Protein AF-A0A372JT50-F1 (afdb_monomer)

Radius of gyration: 22.11 Å; Cα contacts (8 Å, |Δi|>4): 8; chains: 1; bounding box: 42×20×65 Å

Foldseek 3Di:
DVVVVVVVVVVVVVVVVVVVVVVVVVVVVVVVVVVLVVLVVVQVVVCVVVVHNDDPPSVVVVVVVVVVVVVCVVDVDPPDDPPDPPD

Mean predicted aligned error: 13.5 Å

Solvent-accessible surface area (backbone atoms only — not comparable to full-atom values): 5232 Å² total; per-residue (Å²): 117,67,67,64,54,49,52,52,52,51,52,50,54,52,54,50,50,57,49,54,52,53,51,51,54,49,50,54,53,48,52,56,47,51,54,52,49,53,56,50,52,55,48,51,56,47,31,68,71,69,76,45,88,62,82,65,68,68,51,62,62,49,51,53,53,49,52,53,53,49,49,50,70,76,54,70,74,80,84,72,83,90,82,83,83,83,125

pLDDT: mean 70.64, std 9.65, range [36.12, 82.0]

Structure (mmCIF, N/CA/C/O backbone):
data_AF-A0A372JT50-F1
#
_entry.id   AF-A0A372JT50-F1
#
loop_
_atom_site.group_PDB
_atom_site.id
_atom_site.type_symbol
_atom_site.label_atom_id
_atom_site.label_alt_id
_atom_site.label_comp_id
_atom_site.label_asym_id
_atom_site.label_entity_id
_atom_site.label_seq_id
_atom_site.pdbx_PDB_ins_code
_atom_site.Cartn_x
_atom_site.Cartn_y
_atom_site.Cartn_z
_atom_site.occupancy
_atom_site.B_iso_or_equiv
_atom_site.auth_seq_id
_atom_site.auth_comp_id
_atom_site.auth_asym_id
_atom_site.auth_atom_id
_atom_site.pdbx_PDB_model_num
ATOM 1 N N . PRO A 1 1 ? 26.910 -12.158 -40.794 1.00 58.75 1 PRO A N 1
ATOM 2 C CA . PRO A 1 1 ? 26.988 -12.538 -39.357 1.00 58.75 1 PRO A CA 1
ATOM 3 C C . PRO A 1 1 ? 26.783 -11.387 -38.340 1.00 58.75 1 PRO A C 1
ATOM 5 O O . PRO A 1 1 ? 26.203 -11.631 -37.286 1.00 58.75 1 PRO A O 1
ATOM 8 N N . SER A 1 2 ? 27.185 -10.144 -38.637 1.00 65.56 2 SER A N 1
ATOM 9 C CA . SER A 1 2 ? 27.125 -8.995 -37.705 1.00 65.56 2 SER A CA 1
ATOM 10 C C . SER A 1 2 ? 25.707 -8.516 -37.336 1.00 65.56 2 SER A C 1
ATOM 12 O O . SER A 1 2 ? 25.446 -8.193 -36.179 1.00 65.56 2 SER A O 1
ATOM 14 N N . ARG A 1 3 ? 24.744 -8.543 -38.271 1.00 68.50 3 ARG A N 1
ATOM 15 C CA . ARG A 1 3 ? 23.342 -8.134 -38.014 1.00 68.50 3 ARG A CA 1
ATOM 16 C C . ARG A 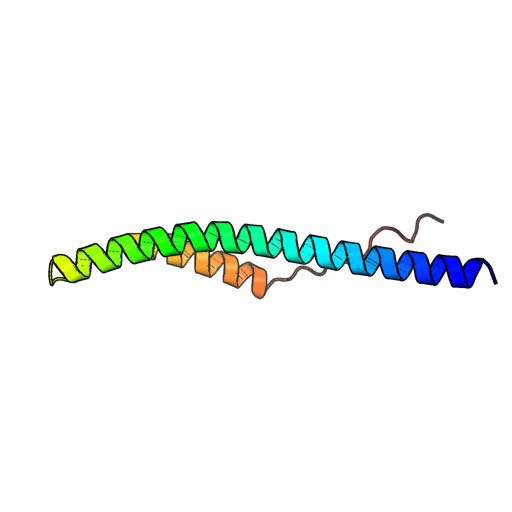1 3 ? 22.590 -9.058 -37.050 1.00 68.50 3 ARG A C 1
ATOM 18 O O . ARG A 1 3 ? 21.808 -8.583 -36.233 1.00 68.50 3 ARG A O 1
ATOM 25 N N . ALA A 1 4 ? 22.839 -10.366 -37.125 1.00 73.06 4 ALA A N 1
ATOM 26 C CA . ALA A 1 4 ? 22.198 -11.348 -36.249 1.00 73.06 4 ALA A CA 1
ATOM 27 C C . ALA A 1 4 ? 22.710 -11.244 -34.801 1.00 73.06 4 ALA A C 1
ATOM 29 O O . ALA A 1 4 ? 21.933 -11.390 -33.859 1.00 73.06 4 ALA A O 1
ATOM 30 N N . ALA A 1 5 ? 23.997 -10.929 -34.621 1.00 72.75 5 ALA A N 1
ATOM 31 C CA . ALA A 1 5 ? 24.570 -10.623 -33.313 1.00 72.75 5 ALA A CA 1
ATOM 32 C C . ALA A 1 5 ? 23.985 -9.322 -32.729 1.00 72.75 5 ALA A C 1
ATOM 34 O O . ALA A 1 5 ? 23.558 -9.312 -31.575 1.00 72.75 5 ALA A O 1
ATOM 35 N N . GLY A 1 6 ? 23.853 -8.268 -33.546 1.00 77.62 6 GLY A N 1
ATOM 36 C CA . GLY A 1 6 ? 23.217 -7.007 -33.142 1.00 77.62 6 GLY A CA 1
ATOM 37 C C . GLY A 1 6 ? 21.742 -7.156 -32.745 1.00 77.62 6 GLY A C 1
ATOM 38 O O . GLY A 1 6 ? 21.317 -6.606 -31.733 1.00 77.62 6 GLY A O 1
ATOM 39 N N . ALA A 1 7 ? 20.965 -7.963 -33.476 1.00 79.69 7 ALA A N 1
ATOM 40 C CA . ALA A 1 7 ? 19.559 -8.224 -33.153 1.00 79.69 7 ALA A CA 1
ATOM 41 C C . ALA A 1 7 ? 19.382 -8.987 -31.825 1.00 79.69 7 ALA A C 1
ATOM 43 O O . ALA A 1 7 ? 18.487 -8.673 -31.042 1.00 79.69 7 ALA A O 1
ATOM 44 N N . ARG A 1 8 ? 20.260 -9.959 -31.537 1.00 78.12 8 ARG A N 1
ATOM 45 C CA . ARG A 1 8 ? 20.256 -10.702 -30.264 1.00 78.12 8 ARG A CA 1
ATOM 46 C C . ARG A 1 8 ? 20.669 -9.817 -29.086 1.00 78.12 8 ARG A C 1
ATOM 48 O O . ARG A 1 8 ? 20.075 -9.930 -28.017 1.00 78.12 8 ARG A O 1
ATOM 55 N N . ALA A 1 9 ? 21.640 -8.926 -29.284 1.00 78.44 9 ALA A N 1
ATOM 56 C CA . ALA A 1 9 ? 22.037 -7.940 -28.280 1.00 78.44 9 ALA A CA 1
ATOM 57 C C . ALA A 1 9 ? 20.900 -6.946 -27.980 1.00 78.44 9 ALA A C 1
ATOM 59 O O . ALA A 1 9 ? 20.586 -6.707 -26.816 1.00 78.44 9 ALA A O 1
ATOM 60 N N . ALA A 1 10 ? 20.213 -6.449 -29.013 1.00 79.00 10 ALA A N 1
ATOM 61 C CA . ALA A 1 10 ? 19.054 -5.572 -28.857 1.00 79.00 10 ALA A CA 1
ATOM 62 C C . ALA A 1 10 ? 17.882 -6.264 -28.136 1.00 79.00 10 ALA A C 1
ATOM 64 O O . ALA A 1 10 ? 17.278 -5.673 -27.244 1.00 79.00 10 ALA A O 1
ATOM 65 N N . ALA A 1 11 ? 17.600 -7.532 -28.460 1.00 79.06 11 ALA A N 1
ATOM 66 C CA . ALA A 1 11 ? 16.561 -8.309 -27.783 1.00 79.06 11 ALA A CA 1
ATOM 67 C C . ALA A 1 11 ? 16.873 -8.521 -26.290 1.00 79.06 11 ALA A C 1
ATOM 69 O O . ALA A 1 11 ? 15.988 -8.366 -25.451 1.00 79.06 11 ALA A O 1
ATOM 70 N N . ARG A 1 12 ? 18.136 -8.813 -25.940 1.00 77.81 12 ARG A N 1
ATOM 71 C CA . ARG A 1 12 ? 18.574 -8.922 -24.537 1.00 77.81 12 ARG A CA 1
ATOM 72 C C . ARG A 1 12 ? 18.413 -7.594 -23.794 1.00 77.81 12 ARG A C 1
ATOM 74 O O . ARG A 1 12 ? 17.790 -7.572 -22.733 1.00 77.81 12 ARG A O 1
ATOM 81 N N . ALA A 1 13 ? 18.857 -6.490 -24.394 1.00 76.44 13 ALA A N 1
ATOM 82 C CA . ALA A 1 13 ? 18.704 -5.156 -23.815 1.00 76.44 13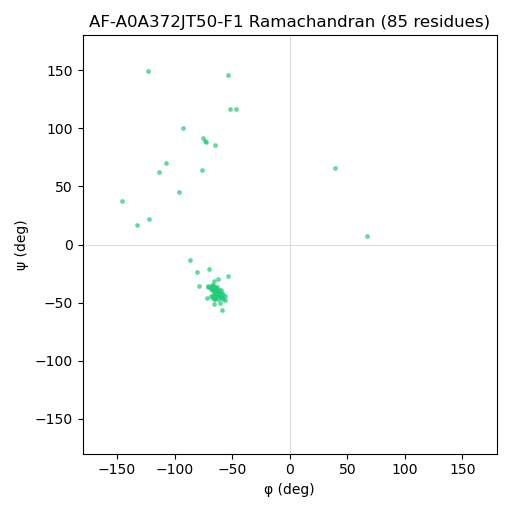 ALA A CA 1
ATOM 83 C C . ALA A 1 13 ? 17.227 -4.774 -23.594 1.00 76.44 13 ALA A C 1
ATOM 85 O O . ALA A 1 13 ? 16.878 -4.188 -22.570 1.00 76.44 13 ALA A O 1
ATOM 86 N N . GLU A 1 14 ? 16.331 -5.135 -24.516 1.00 79.44 14 GLU A N 1
ATOM 87 C CA . GLU A 1 14 ? 14.893 -4.884 -24.367 1.00 79.44 14 GLU A CA 1
ATOM 88 C C . GLU A 1 14 ? 14.277 -5.726 -23.234 1.00 79.44 14 GLU A C 1
ATOM 90 O O . GLU A 1 14 ? 13.460 -5.227 -22.457 1.00 79.44 14 GLU A O 1
ATOM 95 N N . THR A 1 15 ? 14.701 -6.985 -23.078 1.00 78.81 15 THR A N 1
ATOM 96 C CA . THR A 1 15 ? 14.231 -7.832 -21.970 1.00 78.81 15 THR A CA 1
ATOM 97 C C . THR A 1 15 ? 14.704 -7.351 -20.602 1.00 78.81 15 THR A C 1
ATOM 99 O O . THR A 1 15 ? 13.938 -7.433 -19.639 1.00 78.81 15 THR A O 1
ATOM 102 N N . GLU A 1 16 ? 15.925 -6.822 -20.505 1.00 74.62 16 GLU A N 1
ATOM 103 C CA . GLU A 1 16 ? 16.449 -6.244 -19.266 1.00 74.62 16 GLU A CA 1
ATOM 104 C C . GLU A 1 16 ? 15.694 -4.973 -18.881 1.00 74.62 16 GLU A C 1
ATOM 106 O O . GLU A 1 16 ? 15.240 -4.864 -17.743 1.00 74.62 16 GLU A O 1
ATOM 111 N N . ARG A 1 17 ? 15.437 -4.071 -19.837 1.00 73.81 17 ARG A N 1
ATOM 112 C CA . ARG A 1 17 ? 14.638 -2.857 -19.594 1.00 73.81 17 ARG A CA 1
ATOM 113 C C . ARG A 1 17 ? 13.251 -3.183 -19.043 1.00 73.81 17 ARG A C 1
ATOM 115 O O . ARG A 1 17 ? 12.876 -2.667 -17.996 1.00 73.81 17 ARG A O 1
ATOM 122 N N . ARG A 1 18 ? 12.540 -4.136 -19.660 1.00 73.38 18 ARG A N 1
ATOM 123 C CA . ARG A 1 18 ? 11.218 -4.588 -19.182 1.00 73.38 18 ARG A CA 1
ATOM 124 C C . ARG A 1 18 ? 11.262 -5.217 -17.787 1.00 73.38 18 ARG A C 1
ATOM 126 O O . ARG A 1 18 ? 10.265 -5.194 -17.069 1.00 73.38 18 ARG A O 1
ATOM 133 N N . ARG A 1 19 ? 12.380 -5.844 -17.400 1.00 72.50 19 ARG A N 1
ATOM 134 C CA . ARG A 1 19 ? 12.560 -6.371 -16.037 1.00 72.50 19 ARG A CA 1
ATOM 135 C C . ARG A 1 19 ? 12.746 -5.235 -15.038 1.00 72.50 19 ARG A C 1
ATOM 137 O O . ARG A 1 19 ? 12.076 -5.254 -14.012 1.00 72.50 19 ARG A O 1
ATOM 144 N N . VAL A 1 20 ? 13.594 -4.259 -15.352 1.00 71.88 20 VAL A N 1
ATOM 145 C CA . VAL A 1 20 ? 13.837 -3.092 -14.491 1.00 71.88 20 VAL A CA 1
ATOM 146 C C . VAL A 1 20 ? 12.553 -2.282 -14.297 1.00 71.88 20 VAL A C 1
ATOM 148 O O . VAL A 1 20 ? 12.211 -1.952 -13.168 1.00 71.88 20 VAL A O 1
ATOM 151 N N . GLU A 1 21 ? 11.786 -2.061 -15.362 1.00 73.06 21 GLU A N 1
ATOM 152 C CA . GLU A 1 21 ? 10.526 -1.309 -15.332 1.00 73.06 21 GLU A CA 1
ATOM 153 C C . GLU A 1 21 ? 9.446 -2.004 -14.483 1.00 73.06 21 GLU A C 1
ATOM 155 O O . GLU A 1 21 ? 8.808 -1.377 -13.638 1.00 73.06 21 GLU A O 1
ATOM 160 N N . ARG A 1 22 ? 9.322 -3.338 -14.590 1.00 70.00 22 ARG A N 1
ATOM 161 C CA . ARG A 1 22 ? 8.439 -4.128 -13.709 1.00 70.00 22 ARG A CA 1
ATOM 162 C C . ARG A 1 22 ? 8.851 -4.081 -12.239 1.00 70.00 22 ARG A C 1
ATOM 164 O O . ARG A 1 22 ? 7.988 -4.109 -11.363 1.00 70.00 22 ARG A O 1
ATOM 171 N N . LEU A 1 23 ? 10.153 -4.064 -11.958 1.00 71.31 23 LEU A N 1
ATOM 172 C CA . LEU A 1 23 ? 10.661 -3.971 -10.589 1.00 71.31 23 LEU A CA 1
ATOM 173 C C . LEU A 1 23 ? 10.417 -2.582 -9.995 1.00 71.31 23 LEU A C 1
ATOM 175 O O . LEU A 1 23 ? 10.089 -2.487 -8.814 1.00 71.31 23 LEU A O 1
ATOM 179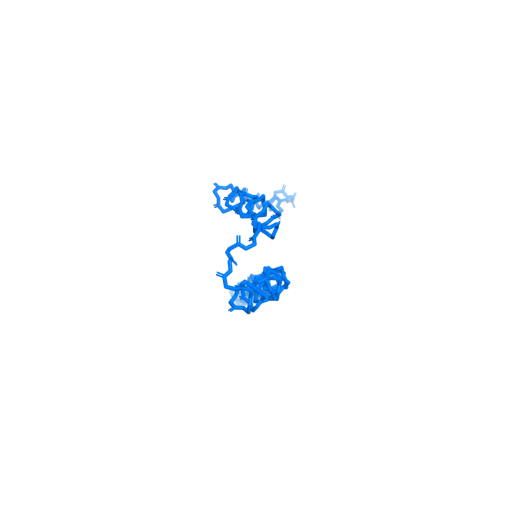 N N . TRP A 1 24 ? 10.523 -1.532 -10.810 1.00 67.94 24 TRP A N 1
ATOM 180 C CA . TRP A 1 24 ? 10.238 -0.158 -10.401 1.00 67.94 24 TRP A CA 1
ATOM 181 C C . TRP A 1 24 ? 8.758 0.023 -10.049 1.00 67.94 24 TRP A C 1
ATOM 183 O O . TRP A 1 24 ? 8.442 0.471 -8.951 1.00 67.94 24 TRP A O 1
ATOM 193 N N . TRP A 1 25 ? 7.855 -0.468 -10.905 1.00 67.00 25 TRP A N 1
ATOM 194 C CA . TRP A 1 25 ? 6.415 -0.478 -10.626 1.00 67.00 25 TRP A CA 1
ATOM 195 C C . TRP A 1 25 ? 6.066 -1.245 -9.341 1.00 67.00 25 TRP A C 1
ATOM 197 O O . TRP A 1 25 ? 5.290 -0.773 -8.515 1.00 67.00 25 TRP A O 1
ATOM 207 N N . ARG A 1 26 ? 6.683 -2.417 -9.118 1.00 72.38 26 ARG A N 1
ATOM 208 C CA . ARG A 1 26 ? 6.485 -3.187 -7.876 1.00 72.38 26 ARG A CA 1
ATOM 209 C C . ARG A 1 26 ? 6.980 -2.451 -6.638 1.00 72.38 26 ARG A C 1
ATOM 211 O O . ARG A 1 26 ? 6.348 -2.591 -5.599 1.00 72.38 26 ARG A O 1
ATOM 218 N N . LYS A 1 27 ? 8.098 -1.723 -6.722 1.00 71.38 27 LYS A N 1
ATOM 219 C CA . LYS A 1 27 ? 8.610 -0.931 -5.596 1.00 71.38 27 LYS A CA 1
ATOM 220 C C . LYS A 1 27 ? 7.633 0.165 -5.205 1.00 71.38 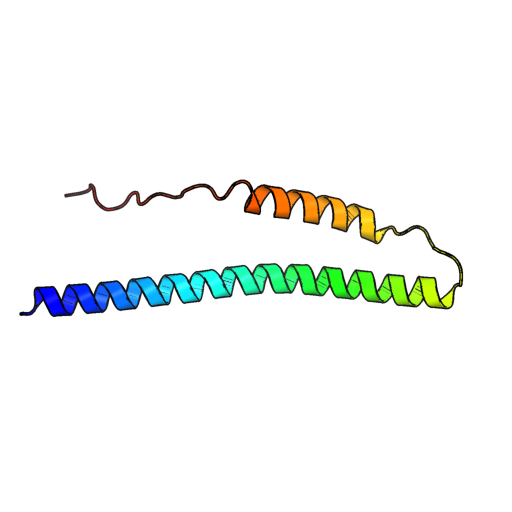27 LYS A C 1
ATOM 222 O O . LYS A 1 27 ? 7.381 0.317 -4.017 1.00 71.38 27 LYS A O 1
ATOM 227 N N . GLU A 1 28 ? 7.057 0.846 -6.188 1.00 73.94 28 GLU A N 1
ATOM 228 C CA . GLU A 1 28 ? 6.039 1.866 -5.954 1.00 73.94 28 GLU A CA 1
ATOM 229 C C . GLU A 1 28 ? 4.818 1.248 -5.255 1.00 73.94 28 GLU A C 1
ATOM 231 O O . GLU A 1 28 ? 4.436 1.674 -4.169 1.00 73.94 28 GLU A O 1
ATOM 236 N N . VAL A 1 29 ? 4.287 0.141 -5.791 1.00 76.12 29 VAL A N 1
ATOM 237 C CA . VAL A 1 29 ? 3.162 -0.593 -5.181 1.00 76.12 29 VAL A CA 1
ATOM 238 C C . VAL A 1 29 ? 3.491 -1.071 -3.761 1.00 76.12 29 VAL A C 1
ATOM 240 O O . VAL A 1 29 ? 2.656 -0.962 -2.869 1.00 76.12 29 VAL A O 1
ATOM 243 N N . LEU A 1 30 ? 4.704 -1.574 -3.518 1.00 76.50 30 LEU A N 1
ATOM 244 C CA . LEU A 1 30 ? 5.150 -2.013 -2.192 1.00 76.50 30 LEU A CA 1
ATOM 245 C C . LEU A 1 30 ? 5.298 -0.851 -1.204 1.00 76.50 30 LEU A C 1
ATOM 247 O O . LEU A 1 30 ? 5.004 -1.045 -0.029 1.00 76.50 30 LEU A O 1
ATOM 251 N N . TYR A 1 31 ? 5.719 0.333 -1.653 1.00 75.44 31 TYR A N 1
ATOM 252 C CA . TYR A 1 31 ? 5.791 1.529 -0.807 1.00 75.44 31 TYR A CA 1
ATOM 253 C C . TYR A 1 31 ? 4.394 1.977 -0.367 1.00 75.44 31 TYR A C 1
ATOM 255 O O . TYR A 1 31 ? 4.166 2.222 0.819 1.00 75.44 31 TYR A O 1
ATOM 263 N N . TRP A 1 32 ? 3.439 1.983 -1.300 1.00 75.69 32 TRP A N 1
ATOM 264 C CA . TRP A 1 32 ? 2.032 2.262 -1.009 1.00 75.69 32 TRP A CA 1
ATOM 265 C C . TRP A 1 32 ? 1.410 1.211 -0.077 1.00 75.69 32 TRP A C 1
ATOM 267 O O . TRP A 1 32 ? 0.754 1.564 0.905 1.00 75.69 32 TRP A O 1
ATOM 277 N N . ILE A 1 33 ? 1.675 -0.080 -0.314 1.00 81.00 33 ILE A N 1
ATOM 278 C CA . ILE A 1 33 ? 1.210 -1.170 0.558 1.00 81.00 33 ILE A CA 1
ATOM 279 C C . ILE A 1 33 ? 1.866 -1.097 1.940 1.00 81.00 33 ILE A C 1
ATOM 281 O O . ILE A 1 33 ? 1.189 -1.332 2.934 1.00 81.00 33 ILE A O 1
ATOM 285 N N . GLY A 1 34 ? 3.147 -0.744 2.038 1.00 79.44 34 GLY A N 1
ATOM 286 C CA . GLY A 1 34 ? 3.843 -0.607 3.319 1.00 79.44 34 GLY A CA 1
ATOM 287 C C . GLY A 1 34 ? 3.160 0.405 4.241 1.00 79.44 34 GLY A C 1
ATOM 288 O O . GLY A 1 34 ? 2.884 0.092 5.398 1.00 79.44 34 GLY A O 1
ATOM 289 N N . GLY A 1 35 ? 2.802 1.580 3.710 1.00 80.38 35 GLY A N 1
ATOM 290 C CA . GLY A 1 35 ? 2.034 2.588 4.452 1.00 80.38 35 GLY A CA 1
ATOM 291 C C . GLY A 1 35 ? 0.636 2.098 4.851 1.00 80.38 35 GLY A C 1
ATOM 292 O O . GLY A 1 35 ? 0.225 2.268 6.000 1.00 80.38 35 GLY A O 1
ATOM 293 N N . ALA A 1 36 ? -0.064 1.422 3.933 1.00 81.19 36 ALA A N 1
ATOM 294 C CA . ALA A 1 36 ? -1.373 0.823 4.191 1.00 81.19 36 ALA A CA 1
ATOM 295 C C . ALA A 1 36 ? -1.332 -0.242 5.297 1.00 81.19 36 ALA A C 1
ATOM 297 O O . ALA A 1 36 ? -2.185 -0.240 6.182 1.00 81.19 36 ALA A O 1
ATOM 298 N N . VAL A 1 37 ? -0.331 -1.125 5.278 1.00 81.88 37 VAL A N 1
ATOM 299 C CA . VAL A 1 37 ? -0.142 -2.176 6.285 1.00 81.88 37 VAL A CA 1
ATOM 300 C C . VAL A 1 37 ? 0.136 -1.564 7.649 1.00 81.88 37 VAL A C 1
ATOM 302 O O . VAL A 1 37 ? -0.495 -1.975 8.615 1.00 81.88 37 VAL A O 1
ATOM 305 N N . ILE A 1 38 ? 1.015 -0.561 7.746 1.00 82.00 38 ILE A N 1
ATOM 306 C CA . ILE A 1 38 ? 1.315 0.091 9.031 1.00 82.00 38 ILE A CA 1
ATOM 307 C C . ILE A 1 38 ? 0.047 0.708 9.633 1.00 82.00 38 ILE A C 1
ATOM 309 O O . ILE A 1 38 ? -0.240 0.478 10.805 1.00 82.00 38 ILE A O 1
ATOM 313 N N . MET A 1 39 ? -0.746 1.426 8.832 1.00 79.75 39 MET A N 1
ATOM 314 C CA . MET A 1 39 ? -2.023 2.005 9.273 1.00 79.75 39 MET A CA 1
ATOM 315 C C . MET A 1 39 ? -3.015 0.927 9.737 1.00 79.75 39 MET A C 1
ATOM 317 O O . MET A 1 39 ? -3.671 1.088 10.767 1.00 79.75 39 MET A O 1
ATOM 321 N N . ASN A 1 40 ? -3.092 -0.192 9.010 1.00 80.06 40 ASN A N 1
ATOM 322 C CA . ASN A 1 40 ? -3.972 -1.313 9.338 1.00 80.06 40 ASN A CA 1
ATOM 323 C C . ASN A 1 40 ? -3.565 -2.001 10.645 1.00 80.06 40 ASN A C 1
ATOM 325 O O . ASN A 1 40 ? -4.404 -2.240 11.506 1.00 80.06 40 ASN A O 1
ATOM 329 N N . VAL A 1 41 ? -2.266 -2.263 10.811 1.00 79.56 41 VAL A N 1
ATOM 330 C CA . VAL A 1 41 ? -1.688 -2.880 12.010 1.00 79.56 41 VAL A CA 1
ATOM 331 C C . VAL A 1 41 ? -1.903 -1.987 13.229 1.00 79.56 41 VAL A C 1
ATOM 333 O O . VAL A 1 41 ? -2.272 -2.489 14.287 1.00 79.56 41 VAL A O 1
ATOM 336 N N . LEU A 1 42 ? -1.731 -0.669 13.083 1.00 79.94 42 LEU A N 1
ATOM 337 C CA . LEU A 1 42 ? -1.927 0.284 14.175 1.00 79.94 42 LEU A CA 1
ATOM 338 C C . LEU A 1 42 ? -3.392 0.337 14.632 1.00 79.94 42 LEU A C 1
ATOM 340 O O . LEU A 1 42 ? -3.661 0.360 15.832 1.00 79.94 42 LEU A O 1
ATOM 344 N N . TRP A 1 43 ? -4.340 0.316 13.688 1.00 80.62 43 TRP A N 1
ATOM 345 C CA . TRP A 1 43 ? -5.763 0.227 14.016 1.00 80.62 43 TRP A CA 1
ATOM 346 C C . TRP A 1 43 ? -6.134 -1.131 14.614 1.00 80.62 43 TRP A C 1
ATOM 348 O O . TRP A 1 43 ? -6.824 -1.172 15.626 1.00 80.62 43 TRP A O 1
ATOM 358 N N . ALA A 1 44 ? -5.652 -2.236 14.042 1.00 71.88 44 ALA A N 1
ATOM 359 C CA . ALA A 1 44 ? -5.951 -3.574 14.542 1.00 71.88 44 ALA A CA 1
ATOM 360 C C . ALA A 1 44 ? -5.447 -3.744 15.981 1.00 71.88 44 ALA A C 1
ATOM 362 O O . ALA A 1 44 ? -6.178 -4.249 16.829 1.00 71.88 44 ALA A O 1
ATOM 363 N N . ALA A 1 45 ? -4.239 -3.254 16.280 1.00 73.62 45 ALA A N 1
ATOM 364 C CA . ALA A 1 45 ? -3.686 -3.243 17.630 1.00 73.62 45 ALA A CA 1
ATOM 365 C C . ALA A 1 45 ? -4.526 -2.400 18.608 1.00 73.62 45 ALA A C 1
ATOM 367 O O . ALA A 1 45 ? -4.721 -2.816 19.748 1.00 73.62 45 ALA A O 1
ATOM 368 N N . ARG A 1 46 ? -5.054 -1.249 18.162 1.00 72.88 46 ARG A N 1
ATOM 369 C CA . ARG A 1 46 ? -5.968 -0.401 18.949 1.00 72.88 46 ARG A CA 1
ATOM 370 C C . ARG A 1 46 ? -7.309 -1.083 19.218 1.00 72.88 46 ARG A C 1
ATOM 372 O O . ARG A 1 46 ? -7.673 -1.232 20.377 1.00 72.88 46 ARG A O 1
ATOM 379 N N . SER A 1 47 ? -7.970 -1.598 18.183 1.00 72.06 47 SER A N 1
ATOM 380 C CA . SER A 1 47 ? -9.278 -2.253 18.314 1.00 72.06 47 SER A CA 1
ATOM 381 C C . SER A 1 47 ? -9.214 -3.540 19.151 1.00 72.06 47 SER A C 1
ATOM 383 O O . SER A 1 47 ? -10.108 -3.810 19.953 1.00 72.06 47 SER A O 1
ATOM 385 N N . LEU A 1 48 ? -8.124 -4.313 19.040 1.00 71.00 48 LEU A N 1
ATOM 386 C CA . LEU A 1 48 ? -7.874 -5.474 19.906 1.00 71.00 48 LEU A CA 1
ATOM 387 C C . LEU A 1 48 ? -7.639 -5.077 21.373 1.00 71.00 48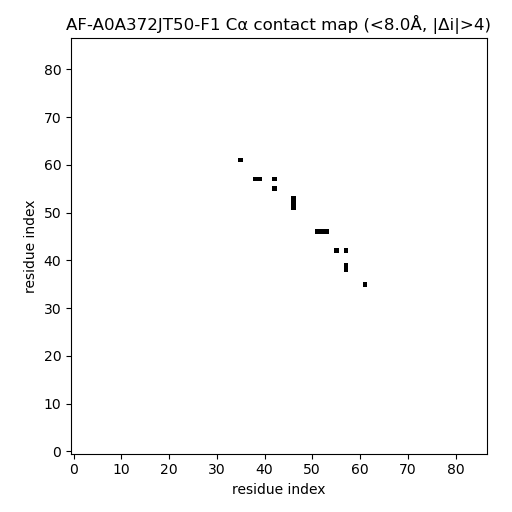 LEU A C 1
ATOM 389 O O . LEU A 1 48 ? -7.978 -5.851 22.265 1.00 71.00 48 LEU A O 1
ATOM 393 N N . GLY A 1 49 ? -7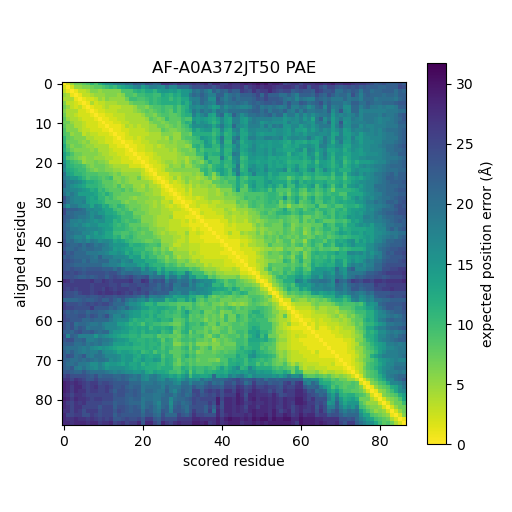.068 -3.895 21.625 1.00 69.44 49 GLY A N 1
ATOM 394 C CA . GLY A 1 49 ? -6.840 -3.367 22.972 1.00 69.44 49 GLY A CA 1
ATOM 395 C C . GLY A 1 49 ? -8.091 -2.771 23.627 1.00 69.44 49 GLY A C 1
ATOM 396 O O . GLY A 1 49 ? -8.272 -2.923 24.833 1.00 69.44 49 GLY A O 1
ATOM 397 N N . GLU A 1 50 ? -8.962 -2.120 22.851 1.00 67.31 50 GLU A N 1
ATOM 398 C CA . GLU A 1 50 ? -10.175 -1.445 23.345 1.00 67.31 50 GLU A CA 1
ATOM 399 C C . GLU A 1 50 ? -11.396 -2.391 23.442 1.00 67.31 50 GLU A C 1
ATOM 401 O O . GLU A 1 50 ? -12.381 -2.079 24.116 1.00 67.31 50 GLU A O 1
ATOM 406 N N . GLY A 1 51 ? -11.338 -3.587 22.836 1.00 64.19 51 GLY A N 1
ATOM 407 C CA . GLY A 1 51 ? -12.387 -4.615 22.939 1.00 64.19 51 GLY A CA 1
ATOM 408 C C . GLY A 1 51 ? -13.715 -4.228 22.272 1.00 64.19 51 GLY A C 1
ATOM 409 O O . GLY A 1 51 ? -14.711 -4.945 22.396 1.00 64.19 51 GLY A O 1
ATOM 410 N N . ARG A 1 52 ? -13.735 -3.101 21.554 1.00 60.81 52 ARG A N 1
ATOM 411 C CA . ARG A 1 52 ? -14.816 -2.647 20.680 1.00 60.81 52 ARG A CA 1
ATOM 412 C C . ARG A 1 52 ? -14.233 -2.428 19.288 1.00 60.81 52 ARG A C 1
ATOM 414 O O . ARG A 1 52 ? -13.057 -2.123 19.117 1.00 60.81 52 ARG A O 1
ATOM 421 N N . LEU A 1 53 ? -15.060 -2.626 18.270 1.00 58.28 53 LEU A N 1
ATOM 422 C CA . LEU A 1 53 ? -14.716 -2.205 16.918 1.00 58.28 53 LEU A CA 1
ATOM 423 C C . LEU A 1 53 ? -14.836 -0.675 16.884 1.00 58.28 53 LEU A C 1
ATOM 425 O O . LEU A 1 53 ? -15.924 -0.164 16.627 1.00 58.28 53 LEU A O 1
ATOM 429 N N . GLU A 1 54 ? -13.764 0.058 17.211 1.00 64.44 54 GLU A N 1
ATOM 430 C CA . GLU A 1 54 ? -13.684 1.489 16.897 1.00 64.44 54 GLU A CA 1
ATO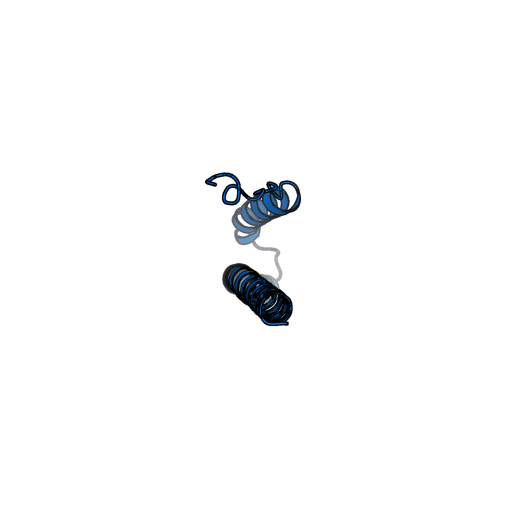M 431 C C . GLU A 1 54 ? -13.940 1.708 15.402 1.00 64.44 54 GLU A C 1
ATOM 433 O O . GLU A 1 54 ? -13.509 0.905 14.565 1.00 64.44 54 GLU A O 1
ATOM 438 N N . ASP A 1 55 ? -14.586 2.832 15.070 1.00 66.38 55 ASP A N 1
ATOM 439 C CA . ASP A 1 55 ? -14.826 3.247 13.690 1.00 66.38 55 ASP A CA 1
ATOM 440 C C . ASP A 1 55 ? -13.542 3.113 12.866 1.00 66.38 55 ASP A C 1
ATOM 442 O O . ASP A 1 55 ? -12.518 3.755 13.134 1.00 66.38 55 ASP A O 1
ATOM 446 N N . TYR A 1 56 ? -13.600 2.237 11.858 1.00 67.75 56 TYR A N 1
ATOM 447 C CA . TYR A 1 56 ? -12.475 1.887 10.999 1.00 67.75 56 TYR A CA 1
ATOM 448 C C . TYR A 1 56 ? -12.224 3.008 9.990 1.00 67.75 56 TYR A C 1
ATOM 450 O O . TYR A 1 56 ? -12.351 2.854 8.778 1.00 67.75 56 TYR A O 1
ATOM 458 N N . TRP A 1 57 ? -11.849 4.173 10.508 1.00 73.88 57 TRP A N 1
ATOM 459 C CA . TRP A 1 57 ? -11.483 5.345 9.731 1.00 73.88 57 TRP A CA 1
ATOM 460 C C . TRP A 1 57 ? -10.389 5.072 8.673 1.00 73.88 57 TRP A C 1
ATOM 462 O O . TRP A 1 57 ? -10.447 5.732 7.636 1.00 73.88 57 TRP A O 1
ATOM 472 N N . PRO A 1 58 ? -9.461 4.088 8.810 1.00 72.94 58 PRO A N 1
ATOM 473 C CA . PRO A 1 58 ? -8.530 3.725 7.738 1.00 72.94 58 PRO A CA 1
ATOM 474 C C . PRO A 1 58 ? -9.187 3.028 6.534 1.00 72.94 58 PRO A C 1
ATOM 476 O O . PRO A 1 58 ? -8.611 3.053 5.444 1.00 72.94 58 PRO A O 1
ATOM 479 N N . ALA A 1 59 ? -10.376 2.42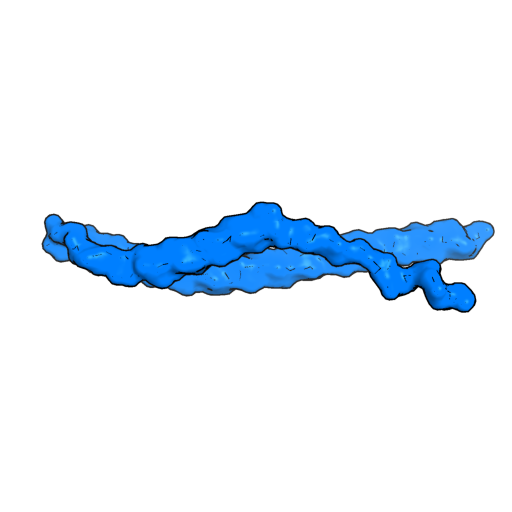3 6.677 1.00 70.38 59 ALA A N 1
ATOM 480 C CA . ALA A 1 59 ? -11.054 1.758 5.556 1.00 70.38 59 ALA A CA 1
ATOM 481 C C . ALA A 1 59 ? -11.504 2.730 4.469 1.00 70.38 59 ALA A C 1
ATOM 483 O O . ALA A 1 59 ? -11.464 2.374 3.296 1.00 70.38 59 ALA A O 1
ATOM 484 N N . TRP A 1 60 ? -11.912 3.945 4.830 1.00 74.31 60 TRP A N 1
ATOM 485 C CA . TRP A 1 60 ? -12.339 4.955 3.860 1.00 74.31 60 TRP A CA 1
ATOM 486 C C . TRP A 1 60 ? -11.245 5.305 2.839 1.00 74.31 60 TRP A C 1
ATOM 488 O O . TRP A 1 60 ? -11.474 5.128 1.638 1.00 74.31 60 TRP A O 1
ATOM 498 N N . PRO A 1 61 ? -10.039 5.737 3.259 1.00 75.31 61 PRO A N 1
ATOM 499 C CA . PRO A 1 61 ? -8.948 5.980 2.327 1.00 75.31 61 PRO A CA 1
ATOM 500 C C . PRO A 1 61 ? -8.498 4.692 1.619 1.00 75.31 61 PRO A C 1
ATOM 502 O O . PRO A 1 61 ? -8.265 4.730 0.412 1.00 75.31 61 PRO A O 1
ATOM 505 N N . LEU A 1 62 ? -8.452 3.538 2.301 1.00 76.38 62 LEU A N 1
ATOM 506 C CA . LEU A 1 62 ? -8.076 2.264 1.669 1.00 76.38 62 LEU A CA 1
ATOM 507 C C . LEU A 1 62 ? -9.047 1.822 0.570 1.00 76.38 62 LEU A C 1
ATOM 509 O O . LEU A 1 62 ? -8.603 1.339 -0.468 1.00 76.38 62 LEU A O 1
ATOM 513 N N . GLY A 1 63 ? -10.353 2.000 0.770 1.00 75.56 63 GLY A N 1
ATOM 514 C CA . GLY A 1 63 ? -11.379 1.637 -0.205 1.00 75.56 63 GLY A CA 1
ATOM 515 C C . GLY A 1 63 ? -11.247 2.434 -1.502 1.00 75.56 63 GLY A C 1
ATOM 516 O O . GLY A 1 63 ? -11.302 1.859 -2.588 1.00 75.56 63 GLY A O 1
ATOM 517 N N . ILE A 1 64 ? -10.981 3.740 -1.396 1.00 76.31 64 ILE A N 1
ATOM 518 C CA . ILE A 1 64 ? -10.750 4.616 -2.557 1.00 76.31 64 ILE A CA 1
ATOM 519 C C . ILE A 1 64 ? -9.479 4.193 -3.301 1.00 76.31 64 ILE A C 1
ATOM 521 O O . ILE A 1 64 ? -9.488 4.037 -4.522 1.00 76.31 64 ILE A O 1
ATOM 525 N N . TRP A 1 65 ? -8.393 3.948 -2.569 1.00 79.88 65 TRP A N 1
ATOM 526 C CA . TRP A 1 65 ? -7.130 3.481 -3.140 1.00 79.88 65 TRP A CA 1
ATOM 527 C C . TRP A 1 65 ? -7.265 2.126 -3.840 1.00 79.88 65 TRP A C 1
ATOM 529 O O . TRP A 1 65 ? -6.776 1.955 -4.959 1.00 79.88 65 TRP A O 1
ATOM 539 N N . ALA A 1 66 ? -7.976 1.181 -3.220 1.00 73.56 66 ALA A N 1
ATOM 540 C CA . ALA A 1 66 ? -8.269 -0.121 -3.802 1.00 73.56 66 ALA A CA 1
ATOM 541 C C . ALA A 1 66 ? -9.091 0.013 -5.091 1.00 73.56 66 ALA A C 1
ATOM 543 O O . ALA A 1 66 ? -8.760 -0.633 -6.084 1.00 73.56 66 ALA A O 1
ATOM 544 N N . ALA A 1 67 ? -10.101 0.888 -5.114 1.00 79.88 67 ALA A N 1
ATOM 545 C CA . ALA A 1 67 ? -10.908 1.146 -6.306 1.00 79.88 67 ALA A CA 1
ATOM 546 C C . ALA A 1 67 ? -10.073 1.722 -7.465 1.00 79.88 67 ALA A C 1
ATOM 548 O O . ALA A 1 67 ? -10.226 1.293 -8.610 1.00 79.88 67 ALA A O 1
ATOM 549 N N . ILE A 1 68 ? -9.147 2.643 -7.177 1.00 79.31 68 ILE A N 1
ATOM 550 C CA . ILE A 1 68 ? -8.240 3.215 -8.184 1.00 79.31 68 ILE A CA 1
ATOM 551 C C . ILE A 1 68 ? -7.287 2.144 -8.730 1.00 79.31 68 ILE A C 1
ATOM 553 O O . ILE A 1 68 ? -7.147 2.019 -9.947 1.00 79.31 68 ILE A O 1
ATOM 557 N N . LEU A 1 69 ? -6.657 1.339 -7.863 1.00 73.38 69 LEU A N 1
ATOM 558 C CA . LEU A 1 69 ? -5.771 0.253 -8.302 1.00 73.38 69 LEU A CA 1
ATOM 559 C C . LEU A 1 69 ? -6.515 -0.769 -9.161 1.00 73.38 69 LEU A C 1
ATOM 561 O O . LEU A 1 69 ? -6.000 -1.208 -10.189 1.00 73.38 69 LEU A O 1
ATOM 565 N N . LEU A 1 70 ? -7.732 -1.123 -8.748 1.00 73.25 70 LEU A N 1
ATOM 566 C CA . LEU A 1 70 ? -8.595 -2.019 -9.499 1.00 73.25 70 LEU A CA 1
ATOM 567 C C . LEU A 1 70 ? -8.868 -1.435 -10.890 1.00 73.25 70 LEU A C 1
ATOM 569 O O . LEU A 1 70 ? -8.683 -2.128 -11.885 1.00 73.25 70 LEU A O 1
ATOM 573 N N . SER A 1 71 ? -9.177 -0.138 -10.977 1.00 78.31 71 SER A N 1
ATOM 574 C CA . SER A 1 71 ? -9.355 0.563 -12.254 1.00 78.31 71 SER A CA 1
ATOM 575 C C . SER A 1 71 ? -8.128 0.449 -13.172 1.00 78.31 71 SER A C 1
ATOM 577 O O . SER A 1 71 ? -8.272 0.101 -14.341 1.00 78.31 71 SER A O 1
ATOM 579 N N . TYR A 1 72 ? -6.906 0.618 -12.653 1.00 69.19 72 TYR A N 1
ATOM 580 C CA . TYR A 1 72 ? -5.672 0.447 -13.439 1.00 69.19 72 TYR A CA 1
ATOM 581 C C . TYR A 1 72 ? -5.434 -0.995 -13.918 1.00 69.19 72 TYR A C 1
ATOM 583 O O . TYR A 1 72 ? -4.935 -1.200 -15.024 1.00 69.19 72 TYR A O 1
ATOM 591 N N . VAL A 1 73 ? -5.782 -2.001 -13.107 1.00 70.50 73 VAL A N 1
ATOM 592 C CA . VAL A 1 73 ? -5.662 -3.421 -13.490 1.00 70.50 73 VAL A CA 1
ATOM 593 C C . VAL A 1 73 ? -6.668 -3.787 -14.580 1.00 70.50 73 VAL A C 1
ATOM 595 O O . VAL A 1 73 ? -6.343 -4.575 -15.468 1.00 70.50 73 VAL A O 1
ATOM 598 N N . PHE A 1 74 ? -7.870 -3.211 -14.529 1.00 74.56 74 PHE A N 1
ATOM 599 C CA . PHE A 1 74 ? -8.904 -3.413 -15.542 1.00 74.56 74 PHE A CA 1
ATOM 600 C C . PHE A 1 74 ? -8.694 -2.556 -16.800 1.00 74.56 74 PHE A C 1
ATOM 602 O O . PHE A 1 74 ? -9.131 -2.957 -17.879 1.00 74.56 74 PHE A O 1
ATOM 609 N N . TRP A 1 75 ? -7.965 -1.441 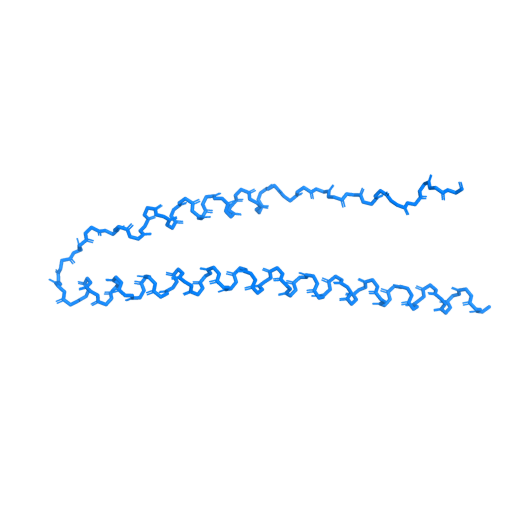-16.699 1.00 62.03 75 TRP A N 1
ATOM 610 C CA . TRP A 1 75 ? -7.586 -0.573 -17.815 1.00 62.03 75 TRP A CA 1
ATOM 611 C C . TRP A 1 75 ? -6.067 -0.575 -18.078 1.00 62.03 75 TRP A C 1
ATOM 613 O O . TRP A 1 75 ? -5.411 0.468 -17.984 1.00 62.03 75 TRP A O 1
ATOM 623 N N . PRO A 1 76 ? -5.448 -1.713 -18.444 1.00 52.84 76 PRO A N 1
ATOM 624 C CA . PRO A 1 76 ? -4.095 -1.693 -18.964 1.00 52.84 76 PRO A CA 1
ATOM 625 C C . PRO A 1 76 ? -4.158 -1.102 -20.378 1.00 52.84 76 PRO A C 1
ATOM 627 O O . PRO A 1 76 ? -4.332 -1.811 -21.373 1.00 52.84 76 PRO A O 1
ATOM 630 N N . SER A 1 77 ? -4.059 0.227 -20.462 1.00 53.62 77 SER A N 1
ATOM 631 C CA . SER A 1 77 ? -3.911 0.958 -21.717 1.00 53.62 77 SER A CA 1
ATOM 632 C C . SER A 1 77 ? -2.748 0.361 -22.498 1.00 53.62 77 SER A C 1
ATOM 634 O O . SER A 1 77 ? -1.594 0.375 -22.070 1.00 53.62 77 SER A O 1
ATOM 636 N N . ARG A 1 78 ? -3.077 -0.193 -23.664 1.00 53.91 78 ARG A N 1
ATOM 637 C CA . ARG A 1 78 ? -2.132 -0.706 -24.651 1.00 53.91 78 ARG A CA 1
ATOM 638 C C . ARG A 1 78 ? -1.300 0.451 -25.200 1.00 53.91 78 ARG A C 1
ATOM 640 O O . ARG A 1 78 ? -1.626 1.003 -26.250 1.00 53.91 78 ARG A O 1
ATOM 647 N N . GLU A 1 79 ? -0.214 0.817 -24.528 1.00 52.75 79 GLU A N 1
ATOM 648 C CA . GLU A 1 79 ? 0.732 1.774 -25.097 1.00 52.75 79 GLU A CA 1
ATOM 649 C C . GLU A 1 79 ? 1.575 1.076 -26.170 1.00 52.75 79 GLU A C 1
ATOM 651 O O . GLU A 1 79 ? 2.579 0.400 -25.938 1.00 52.75 79 GLU A O 1
ATOM 656 N N . THR A 1 80 ? 1.064 1.175 -27.392 1.00 48.53 80 THR A N 1
ATOM 657 C CA . THR A 1 80 ? 1.584 0.501 -28.571 1.00 48.53 80 THR A CA 1
ATOM 658 C C . THR A 1 80 ? 2.564 1.441 -29.272 1.00 48.53 80 THR A C 1
ATOM 660 O O . THR A 1 80 ? 2.176 2.350 -29.992 1.00 48.53 80 THR A O 1
ATOM 663 N N . ARG A 1 81 ? 3.862 1.213 -29.045 1.00 51.12 81 ARG A N 1
ATOM 664 C CA . ARG A 1 81 ? 4.941 1.255 -30.053 1.00 51.12 81 ARG A CA 1
ATOM 665 C C . ARG A 1 81 ? 4.862 2.364 -31.131 1.00 51.12 81 ARG A C 1
ATOM 667 O O . ARG A 1 81 ? 4.812 2.050 -32.315 1.00 51.12 81 ARG A O 1
ATOM 674 N N . ARG A 1 82 ? 4.992 3.648 -30.772 1.00 59.00 82 ARG A N 1
ATOM 675 C CA . ARG A 1 82 ? 5.037 4.767 -31.748 1.00 59.00 82 ARG A CA 1
ATOM 676 C C . ARG A 1 82 ? 6.456 5.235 -32.147 1.00 59.00 82 ARG A C 1
ATOM 678 O O . ARG A 1 82 ? 6.731 6.429 -32.160 1.00 59.00 82 ARG A O 1
ATOM 685 N N . ARG A 1 83 ? 7.400 4.327 -32.448 1.00 56.47 83 ARG A N 1
ATOM 686 C CA . ARG A 1 83 ? 8.785 4.729 -32.824 1.00 56.47 83 ARG A CA 1
ATOM 687 C C . ARG A 1 83 ? 9.481 3.833 -33.864 1.00 56.47 83 ARG A C 1
ATOM 689 O O . ARG A 1 83 ? 10.670 3.555 -33.734 1.00 56.47 83 ARG A O 1
ATOM 696 N N . ARG A 1 84 ? 8.750 3.329 -34.869 1.00 51.06 84 ARG A N 1
ATOM 697 C CA . ARG A 1 84 ? 9.323 2.569 -36.009 1.00 51.06 84 ARG A CA 1
ATOM 698 C C . ARG A 1 84 ? 8.831 3.013 -37.399 1.00 51.06 84 ARG A C 1
ATOM 700 O O . ARG A 1 84 ? 9.028 2.276 -38.353 1.00 51.06 84 ARG A O 1
ATOM 707 N N . GLU A 1 85 ? 8.246 4.205 -37.518 1.00 52.03 85 GLU A N 1
ATOM 708 C CA . GLU A 1 85 ? 7.726 4.744 -38.794 1.00 52.03 85 GLU A CA 1
ATOM 709 C C . GLU A 1 85 ? 8.362 6.089 -39.190 1.00 52.03 85 GLU A C 1
ATOM 711 O O . GLU A 1 85 ? 7.790 6.856 -39.948 1.00 52.03 85 GLU A O 1
ATOM 716 N N . GLY A 1 86 ? 9.552 6.394 -38.669 1.00 43.19 86 GLY A N 1
ATOM 717 C CA . GLY A 1 86 ? 10.397 7.471 -39.192 1.00 43.19 86 GLY A CA 1
ATOM 718 C C . GLY A 1 86 ? 11.578 6.850 -39.918 1.00 43.19 86 GLY A C 1
ATOM 719 O O . GLY A 1 86 ? 12.669 6.796 -39.350 1.00 43.19 86 GLY A O 1
ATOM 720 N N . GLY A 1 87 ? 11.291 6.241 -41.069 1.00 36.12 87 GLY A N 1
ATOM 721 C CA . GLY A 1 87 ? 12.288 5.856 -42.069 1.00 36.12 87 GLY A CA 1
ATOM 722 C C . GLY A 1 87 ? 12.681 7.050 -42.919 1.00 36.12 87 GLY A C 1
ATOM 723 O O . GLY A 1 87 ? 11.850 7.978 -43.028 1.00 36.12 87 GLY A O 1
#

Organism: NCBI:txid2293572

Secondary structure (DSSP, 8-state):
-HHHHHHHHHHHHHHHHHHHHHHHHHHHHHHHHHHHHHHHHHHHHHHHHHSS----TTHHHHHHHHHHHHHHHH---------S---

Sequence (87 aa):
PSRAAGARAAARAETERRRVERLWWRKEVLYWIGGAVIMNVLWAARSLGEGRLEDYWPAWPLGIWAAILLSYVFWPSRETRRRREGG